Protein AF-A0A0Q3WR61-F1 (afdb_monomer_lite)

Foldseek 3Di:
DQLVVLLVQLVVLLVVLVVLVCCLPPPQDPDPVRPNDDPPVNVVSSVVSNVSSVVSNVVSVVVVVVVVD

Sequence (69 aa):
MQAKALIILGSALILFALGCSYYTFFVPKVGPIGDGKIAPTTYIILICAIINGILAIIRGILILKREKA

Structure (mmCIF, N/CA/C/O backbone):
data_AF-A0A0Q3WR61-F1
#
_entry.id   AF-A0A0Q3WR61-F1
#
loop_
_atom_site.group_PDB
_atom_site.id
_atom_site.type_symbol
_atom_site.label_atom_id
_atom_site.label_alt_id
_atom_site.label_comp_id
_atom_site.label_asym_id
_atom_site.label_entity_id
_atom_site.label_seq_id
_atom_site.pdbx_PDB_ins_code
_atom_site.Cartn_x
_atom_site.Cartn_y
_atom_site.Cartn_z
_atom_site.occupancy
_atom_site.B_iso_or_equiv
_atom_site.auth_seq_id
_atom_site.auth_comp_id
_atom_site.auth_asym_id
_atom_site.auth_atom_id
_atom_site.pdbx_PDB_model_num
ATOM 1 N N . MET A 1 1 ? -19.521 0.237 10.965 1.00 61.91 1 MET A N 1
ATOM 2 C CA . MET A 1 1 ? -19.143 -0.219 9.593 1.00 61.91 1 MET A CA 1
ATOM 3 C C . MET A 1 1 ? -17.951 0.542 9.012 1.00 61.91 1 MET A C 1
ATOM 5 O O . MET A 1 1 ? -17.087 -0.085 8.409 1.00 61.91 1 MET A O 1
ATOM 9 N N . GLN A 1 2 ? -17.856 1.856 9.231 1.00 76.12 2 GLN A N 1
ATOM 10 C CA . GLN A 1 2 ? -16.787 2.709 8.692 1.00 76.12 2 GLN A CA 1
ATOM 11 C C . GLN A 1 2 ? -15.367 2.283 9.115 1.00 76.12 2 GLN A C 1
ATOM 13 O O . GLN A 1 2 ? -14.451 2.297 8.299 1.00 76.12 2 GLN A O 1
ATOM 18 N N . ALA A 1 3 ? -15.184 1.827 10.358 1.00 83.06 3 ALA A N 1
ATOM 19 C CA . ALA A 1 3 ? -13.871 1.426 10.866 1.00 83.06 3 ALA A CA 1
ATOM 20 C C . ALA A 1 3 ? -13.292 0.185 10.159 1.00 83.06 3 ALA A C 1
ATOM 22 O O . ALA A 1 3 ? -12.116 0.154 9.808 1.00 83.06 3 ALA A O 1
ATOM 23 N N . LYS A 1 4 ? -14.137 -0.819 9.884 1.00 83.06 4 LYS A N 1
ATOM 24 C CA . LYS A 1 4 ? -13.746 -2.023 9.131 1.00 83.06 4 LYS A CA 1
ATOM 25 C C . LYS A 1 4 ? -13.401 -1.681 7.677 1.00 83.06 4 LYS A C 1
ATOM 27 O O . LYS A 1 4 ? -12.417 -2.195 7.156 1.00 83.06 4 LYS A O 1
ATOM 32 N N . ALA A 1 5 ? -14.168 -0.779 7.059 1.00 86.38 5 ALA A N 1
ATOM 33 C CA . ALA A 1 5 ? -13.905 -0.303 5.702 1.00 86.38 5 ALA A CA 1
ATOM 34 C C . ALA A 1 5 ? -12.547 0.412 5.596 1.00 86.38 5 ALA A C 1
ATOM 36 O O . ALA A 1 5 ? -11.801 0.136 4.666 1.00 86.38 5 ALA A O 1
ATOM 37 N N . LEU A 1 6 ? -12.190 1.255 6.574 1.00 89.12 6 LEU A N 1
ATOM 38 C CA . LEU A 1 6 ? -10.886 1.933 6.641 1.00 89.12 6 LEU A CA 1
ATOM 39 C C . LEU A 1 6 ? -9.707 0.956 6.721 1.00 89.12 6 LEU A C 1
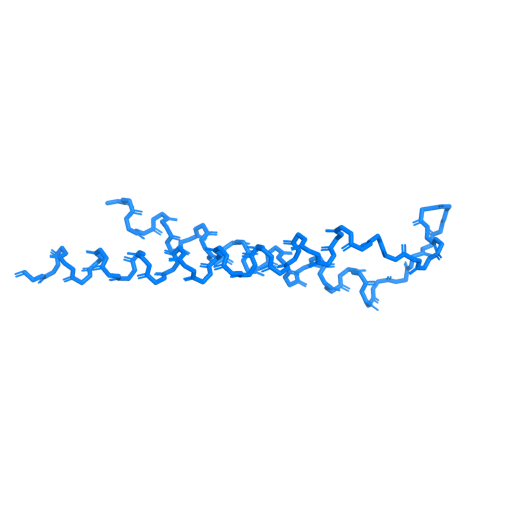ATOM 41 O O . LEU A 1 6 ? -8.700 1.157 6.047 1.00 89.12 6 LEU A O 1
ATOM 45 N N . ILE A 1 7 ? -9.842 -0.113 7.512 1.00 90.81 7 ILE A N 1
ATOM 46 C CA . ILE A 1 7 ? -8.801 -1.143 7.623 1.00 90.81 7 ILE A CA 1
ATOM 47 C C . ILE A 1 7 ? -8.651 -1.886 6.293 1.00 90.81 7 ILE A C 1
ATOM 49 O O . ILE A 1 7 ? -7.538 -2.006 5.795 1.00 90.81 7 ILE A O 1
ATOM 53 N N . ILE A 1 8 ? -9.761 -2.323 5.686 1.00 93.06 8 ILE A N 1
ATOM 54 C CA . ILE A 1 8 ? -9.737 -3.048 4.406 1.00 93.06 8 ILE A CA 1
ATOM 55 C C . ILE A 1 8 ? -9.141 -2.179 3.290 1.00 93.06 8 ILE A C 1
ATOM 57 O O . ILE A 1 8 ? -8.255 -2.637 2.573 1.00 93.06 8 ILE A O 1
ATOM 61 N N . LEU A 1 9 ? -9.573 -0.919 3.167 1.00 91.88 9 LEU A N 1
ATOM 62 C CA . LEU A 1 9 ? -9.033 0.031 2.187 1.00 91.88 9 LEU A CA 1
ATOM 63 C C . LEU A 1 9 ? -7.541 0.292 2.403 1.00 91.88 9 LEU A C 1
ATOM 65 O O . LEU A 1 9 ? -6.777 0.301 1.440 1.00 91.88 9 LEU A O 1
ATOM 69 N N . GLY A 1 10 ? -7.115 0.472 3.654 1.00 90.75 10 GLY A N 1
ATOM 70 C CA . GLY A 1 10 ? -5.708 0.695 3.964 1.00 90.75 10 GLY A CA 1
ATOM 71 C C . GLY A 1 10 ? -4.834 -0.516 3.635 1.00 90.75 10 GLY A C 1
ATOM 72 O O . GLY A 1 10 ? -3.772 -0.363 3.034 1.00 90.75 10 GLY A O 1
ATOM 73 N N . SER A 1 11 ? -5.304 -1.730 3.934 1.00 92.12 11 SER A N 1
ATOM 74 C CA . SER A 1 11 ? -4.616 -2.968 3.548 1.00 92.12 11 SER A CA 1
ATOM 75 C C . SER A 1 11 ? -4.579 -3.165 2.030 1.00 92.12 11 SER A C 1
ATOM 77 O O . SER A 1 11 ? -3.544 -3.566 1.500 1.00 92.12 11 SER A O 1
ATOM 79 N N . ALA A 1 12 ? -5.663 -2.839 1.317 1.00 92.75 12 ALA A N 1
ATOM 80 C CA . ALA A 1 12 ? -5.717 -2.912 -0.142 1.00 92.75 12 ALA A CA 1
ATOM 81 C C . ALA A 1 12 ? -4.724 -1.944 -0.809 1.00 92.75 12 ALA A C 1
ATOM 83 O O . ALA A 1 12 ? -4.046 -2.329 -1.758 1.00 92.75 12 ALA A O 1
ATOM 84 N N . LEU A 1 13 ? -4.577 -0.723 -0.282 1.00 91.62 13 LEU A N 1
ATOM 85 C CA . LEU A 1 13 ? -3.593 0.255 -0.763 1.00 91.62 13 LEU A CA 1
ATOM 86 C C . LEU A 1 13 ? -2.148 -0.228 -0.583 1.00 91.62 13 LEU A C 1
ATOM 88 O O . LEU A 1 13 ? -1.325 -0.050 -1.480 1.00 91.62 13 LEU A O 1
ATOM 92 N N . ILE A 1 14 ? -1.840 -0.876 0.544 1.00 92.38 14 ILE A N 1
ATOM 93 C CA . ILE A 1 14 ? -0.508 -1.446 0.794 1.00 92.38 14 ILE A CA 1
ATOM 94 C C . ILE A 1 14 ? -0.240 -2.629 -0.145 1.00 92.38 14 ILE A C 1
ATOM 96 O O . ILE A 1 14 ? 0.827 -2.696 -0.754 1.00 92.38 14 ILE A O 1
ATOM 100 N N . LEU A 1 15 ? -1.207 -3.538 -0.313 1.00 92.62 15 LEU A N 1
ATOM 101 C CA . LEU A 1 15 ? -1.105 -4.659 -1.257 1.00 92.62 15 LEU A CA 1
ATOM 102 C C . LEU A 1 15 ? -0.919 -4.179 -2.698 1.00 92.62 15 LEU A C 1
ATOM 104 O O . LEU A 1 15 ? -0.086 -4.720 -3.421 1.00 92.62 15 LEU A O 1
ATOM 108 N N . PHE A 1 16 ? -1.644 -3.134 -3.098 1.00 89.62 16 PHE A N 1
ATOM 109 C CA . PHE A 1 16 ? -1.480 -2.498 -4.399 1.00 89.62 16 PHE A CA 1
ATOM 110 C C . PHE A 1 16 ? -0.068 -1.928 -4.575 1.00 89.62 16 PHE A C 1
ATOM 112 O O . PHE A 1 16 ? 0.583 -2.206 -5.581 1.00 89.62 16 PHE A O 1
ATOM 119 N N . ALA A 1 17 ? 0.453 -1.205 -3.579 1.00 90.75 17 ALA A N 1
ATOM 120 C CA . ALA A 1 17 ? 1.811 -0.668 -3.630 1.00 90.75 17 ALA A CA 1
ATOM 121 C C . ALA A 1 17 ? 2.878 -1.777 -3.733 1.00 90.75 17 ALA A C 1
ATOM 123 O O . ALA A 1 17 ? 3.825 -1.662 -4.517 1.00 90.75 17 ALA A O 1
ATOM 124 N N . LEU A 1 18 ? 2.709 -2.880 -2.998 1.00 89.62 18 LEU A N 1
ATOM 125 C CA . LEU A 1 18 ? 3.590 -4.049 -3.079 1.00 89.62 18 LEU A CA 1
ATOM 126 C C . LEU A 1 18 ? 3.514 -4.727 -4.451 1.00 89.62 18 LEU A C 1
ATOM 128 O O . LEU A 1 18 ? 4.552 -5.036 -5.030 1.00 89.62 18 LEU A O 1
ATOM 132 N N . GLY A 1 19 ? 2.310 -4.903 -5.002 1.00 88.00 19 GLY A N 1
ATOM 133 C CA . GLY A 1 19 ? 2.099 -5.480 -6.331 1.00 88.00 19 GLY A CA 1
ATOM 134 C C . GLY A 1 19 ? 2.720 -4.631 -7.442 1.00 88.00 19 GLY A C 1
ATOM 135 O O . GLY A 1 19 ? 3.445 -5.151 -8.290 1.00 88.00 19 GLY A O 1
ATOM 136 N N . CYS A 1 20 ? 2.524 -3.311 -7.396 1.00 85.94 20 CYS A N 1
ATOM 137 C CA . CYS A 1 20 ? 3.162 -2.382 -8.325 1.00 85.94 20 CYS A CA 1
ATOM 138 C C . CYS A 1 20 ? 4.689 -2.398 -8.193 1.00 85.94 20 CYS A C 1
ATOM 140 O O . CYS A 1 20 ? 5.379 -2.389 -9.211 1.00 85.94 20 CYS A O 1
ATOM 142 N N . SER A 1 21 ? 5.227 -2.469 -6.973 1.00 86.38 21 SER A N 1
ATOM 143 C CA . SER A 1 21 ? 6.673 -2.596 -6.749 1.00 86.38 21 SER A CA 1
ATOM 144 C C . SER A 1 21 ? 7.202 -3.915 -7.318 1.00 86.38 21 SER A C 1
ATOM 146 O O . SER A 1 21 ? 8.194 -3.918 -8.042 1.00 86.38 21 SER A O 1
ATOM 148 N N . TYR A 1 22 ? 6.505 -5.029 -7.084 1.00 86.31 22 TYR A N 1
ATOM 149 C CA . TYR A 1 22 ? 6.891 -6.331 -7.619 1.00 86.31 22 TYR A CA 1
ATOM 150 C C . TYR A 1 22 ? 6.936 -6.326 -9.150 1.00 86.31 22 TYR A C 1
ATOM 152 O O . TYR A 1 22 ? 7.952 -6.681 -9.745 1.00 86.31 22 TYR A O 1
ATOM 160 N N . TYR A 1 23 ? 5.870 -5.837 -9.788 1.00 82.88 23 TYR A N 1
ATOM 161 C CA . TYR A 1 23 ? 5.810 -5.690 -11.242 1.00 82.88 23 TYR A CA 1
ATOM 162 C C . TYR A 1 23 ? 6.936 -4.796 -11.775 1.00 82.88 23 TYR A C 1
ATOM 164 O O . TYR A 1 23 ? 7.521 -5.044 -12.824 1.00 82.88 23 TYR A O 1
ATOM 172 N N . THR A 1 24 ? 7.274 -3.758 -11.019 1.00 79.44 24 THR A N 1
ATOM 173 C CA . THR A 1 24 ? 8.277 -2.776 -11.407 1.00 79.44 24 THR A CA 1
ATOM 174 C C . THR A 1 24 ? 9.710 -3.322 -11.381 1.00 79.44 24 THR A C 1
ATOM 176 O O . THR A 1 24 ? 10.496 -2.959 -12.264 1.00 79.44 24 THR A O 1
ATOM 179 N N . PHE A 1 25 ? 10.047 -4.165 -10.395 1.00 79.69 25 PHE A N 1
ATOM 180 C CA . PHE A 1 25 ? 11.408 -4.671 -10.165 1.00 79.69 25 PHE A CA 1
ATOM 181 C C . PHE A 1 25 ? 11.657 -6.087 -10.693 1.00 79.69 25 PHE A C 1
ATOM 183 O O . PHE A 1 25 ? 12.777 -6.383 -11.099 1.00 79.69 25 PHE A O 1
ATOM 190 N N . PHE A 1 26 ? 10.647 -6.961 -10.680 1.00 80.44 26 PHE A N 1
ATOM 191 C CA . PHE A 1 26 ? 10.830 -8.394 -10.935 1.00 80.44 26 PHE A CA 1
ATOM 192 C C . PHE A 1 26 ? 10.227 -8.874 -12.255 1.00 80.44 26 PHE A C 1
ATOM 194 O O . PHE A 1 26 ? 10.620 -9.934 -12.739 1.00 80.44 26 PHE A O 1
ATOM 201 N N . VAL A 1 27 ? 9.294 -8.127 -12.856 1.00 79.19 27 VAL A N 1
ATOM 202 C CA . VAL A 1 27 ? 8.698 -8.523 -14.138 1.00 79.19 27 VAL A CA 1
ATOM 203 C C . VAL A 1 27 ? 9.525 -7.938 -15.288 1.00 79.19 27 VAL A C 1
ATOM 205 O O . VAL A 1 27 ? 9.671 -6.714 -15.377 1.00 79.19 27 VAL A O 1
ATOM 208 N N . PRO A 1 28 ? 10.084 -8.781 -16.178 1.00 73.12 28 PRO A N 1
ATOM 209 C CA . PRO A 1 28 ? 10.838 -8.306 -17.327 1.00 73.12 28 PRO A CA 1
ATOM 210 C C . PRO A 1 28 ? 9.920 -7.500 -18.247 1.00 73.12 28 PRO A C 1
ATOM 212 O O . PRO A 1 28 ? 8.855 -7.956 -18.664 1.00 73.12 28 PRO A O 1
ATOM 215 N N . LYS A 1 29 ? 10.337 -6.273 -18.557 1.00 70.56 29 LYS A N 1
ATOM 216 C CA . LYS A 1 29 ? 9.571 -5.353 -19.397 1.00 70.56 29 LYS A CA 1
ATOM 217 C C . LYS A 1 29 ? 9.891 -5.668 -20.855 1.00 70.56 29 LYS A C 1
ATOM 219 O O . LYS A 1 29 ? 10.899 -5.213 -21.381 1.00 70.56 29 LYS A O 1
ATOM 224 N N . VAL A 1 30 ? 9.063 -6.494 -21.487 1.00 60.34 30 VAL A N 1
ATOM 225 C CA . VAL A 1 30 ? 9.226 -6.871 -22.898 1.00 60.34 30 VAL A CA 1
ATOM 226 C C . VAL A 1 30 ? 8.327 -5.966 -23.748 1.00 60.34 30 VAL A C 1
ATOM 228 O O . VAL A 1 30 ? 7.107 -6.021 -23.618 1.00 60.34 30 VAL A O 1
ATOM 231 N N . GLY A 1 31 ? 8.912 -5.102 -24.585 1.00 64.25 31 GLY A N 1
ATOM 232 C CA . GLY A 1 31 ? 8.182 -4.216 -25.510 1.00 64.25 31 GLY A CA 1
ATOM 233 C C . GLY A 1 31 ? 8.515 -2.716 -25.380 1.00 64.25 31 GLY A C 1
ATOM 234 O O . GLY A 1 31 ? 9.290 -2.333 -24.507 1.00 64.25 31 GLY A O 1
ATOM 235 N N . PRO A 1 32 ? 7.918 -1.843 -26.221 1.00 57.00 32 PRO A N 1
ATOM 236 C CA . PRO A 1 32 ? 8.246 -0.406 -26.325 1.00 57.00 32 PRO A CA 1
ATOM 237 C C . PRO A 1 32 ? 7.878 0.432 -25.086 1.00 57.00 32 PRO A C 1
ATOM 239 O O . PRO A 1 32 ? 8.283 1.580 -24.965 1.00 57.00 32 PRO A O 1
ATOM 242 N N . ILE A 1 33 ? 7.120 -0.143 -24.149 1.00 57.25 33 ILE A N 1
ATOM 243 C CA . ILE A 1 33 ? 6.776 0.449 -22.842 1.00 57.25 33 ILE A CA 1
ATOM 244 C C . ILE A 1 33 ? 7.879 0.130 -21.798 1.00 57.25 33 ILE A C 1
ATOM 246 O O . ILE A 1 33 ? 7.833 0.555 -20.645 1.00 57.25 33 ILE A O 1
ATOM 250 N N . GLY A 1 34 ? 8.898 -0.634 -22.202 1.00 54.72 34 GLY A N 1
ATOM 251 C CA . GLY A 1 34 ? 9.913 -1.246 -21.358 1.00 54.72 34 GLY A CA 1
ATOM 252 C C . GLY A 1 34 ? 11.296 -0.616 -21.424 1.00 54.72 34 GLY A C 1
ATOM 253 O O . GLY A 1 34 ? 12.266 -1.341 -21.240 1.00 54.72 34 GLY A O 1
ATOM 254 N N . ASP A 1 35 ? 11.416 0.704 -21.579 1.00 55.69 35 ASP A N 1
ATOM 255 C CA . ASP A 1 35 ? 12.705 1.432 -21.547 1.00 55.69 35 ASP A CA 1
ATOM 256 C C . ASP A 1 35 ? 13.474 1.322 -20.205 1.00 55.69 35 ASP A C 1
ATOM 258 O O . ASP A 1 35 ? 14.425 2.057 -19.938 1.00 55.69 35 ASP A O 1
ATOM 262 N N . GLY A 1 36 ? 13.055 0.427 -19.302 1.00 58.97 36 GLY A N 1
ATOM 263 C CA . GLY A 1 36 ? 13.672 0.156 -18.003 1.00 58.97 36 GLY A CA 1
ATOM 264 C C . GLY A 1 36 ? 13.477 1.276 -16.980 1.00 58.97 36 GLY A C 1
ATOM 265 O O . GLY A 1 36 ? 13.462 1.011 -15.778 1.00 58.97 36 GLY A O 1
ATOM 266 N N . LYS A 1 37 ? 13.251 2.509 -17.438 1.00 66.12 37 LYS A N 1
ATOM 267 C CA . LYS A 1 37 ? 13.139 3.709 -16.617 1.00 66.12 37 LYS A CA 1
ATOM 268 C C . LYS A 1 37 ? 11.746 3.827 -16.017 1.00 66.12 37 LYS A C 1
ATOM 270 O O . LYS A 1 37 ? 10.748 4.023 -16.701 1.00 66.12 37 LYS A O 1
ATOM 275 N N . ILE A 1 38 ? 11.697 3.699 -14.700 1.00 72.56 38 ILE A N 1
ATOM 276 C CA . ILE A 1 38 ? 10.499 3.929 -13.900 1.00 72.56 38 ILE A CA 1
ATOM 277 C C . ILE A 1 38 ? 10.372 5.434 -13.709 1.00 72.56 38 ILE A C 1
ATOM 279 O O . ILE A 1 38 ? 11.340 6.082 -13.305 1.00 72.56 38 ILE A O 1
ATOM 283 N N . ALA A 1 39 ? 9.199 5.994 -13.999 1.00 79.19 39 ALA A N 1
ATOM 284 C CA . ALA A 1 39 ? 8.975 7.416 -13.802 1.00 79.19 39 ALA A CA 1
ATOM 285 C C . ALA A 1 39 ? 9.167 7.776 -12.312 1.00 79.19 39 ALA A C 1
ATOM 287 O O . ALA A 1 39 ? 8.657 7.062 -11.443 1.00 79.19 39 ALA A O 1
ATOM 288 N N . PRO A 1 40 ? 9.847 8.890 -11.980 1.00 78.25 40 PRO A N 1
ATOM 289 C CA . PRO A 1 40 ? 9.994 9.348 -10.595 1.00 78.25 40 PRO A CA 1
ATOM 290 C C . PRO A 1 40 ? 8.648 9.478 -9.869 1.00 78.25 40 PRO A C 1
ATOM 292 O O . PRO A 1 40 ? 8.532 9.184 -8.681 1.00 78.25 40 PRO A O 1
ATOM 295 N N . THR A 1 41 ? 7.604 9.851 -10.614 1.00 80.94 41 THR A N 1
ATOM 296 C CA . THR A 1 41 ? 6.222 9.947 -10.137 1.00 80.94 41 THR A CA 1
ATOM 297 C C . THR A 1 41 ? 5.682 8.619 -9.611 1.00 80.94 41 THR A C 1
ATOM 299 O O . THR A 1 41 ? 4.946 8.619 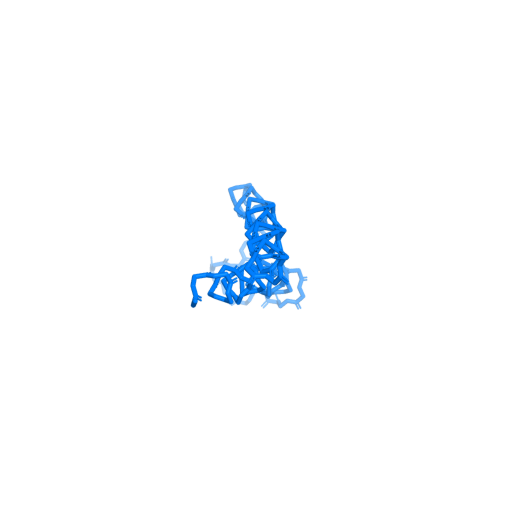-8.629 1.00 80.94 41 THR A O 1
ATOM 302 N N . THR A 1 42 ? 6.082 7.480 -10.183 1.00 83.00 42 THR A N 1
ATOM 303 C CA . THR A 1 42 ? 5.673 6.150 -9.712 1.00 83.00 42 THR A CA 1
ATOM 304 C C . THR A 1 42 ? 6.186 5.879 -8.299 1.00 83.00 42 THR A C 1
ATOM 306 O O . THR A 1 42 ? 5.425 5.397 -7.465 1.00 83.00 42 THR A O 1
ATOM 309 N N . TYR A 1 43 ? 7.431 6.248 -7.985 1.00 83.69 43 TYR A N 1
ATOM 310 C CA . TYR A 1 43 ? 7.978 6.088 -6.632 1.00 83.69 43 TYR A CA 1
ATOM 311 C C . TYR A 1 43 ? 7.236 6.947 -5.605 1.00 83.69 43 TYR A C 1
ATOM 313 O O . TYR A 1 43 ? 6.921 6.471 -4.516 1.00 83.69 43 TYR A O 1
ATOM 321 N N . ILE A 1 44 ? 6.905 8.189 -5.968 1.00 88.31 44 ILE A N 1
ATOM 322 C CA . ILE A 1 44 ? 6.131 9.093 -5.108 1.00 88.31 44 ILE A CA 1
ATOM 323 C C . ILE A 1 44 ? 4.748 8.494 -4.828 1.00 88.31 44 ILE A C 1
ATOM 325 O O . ILE A 1 44 ? 4.332 8.425 -3.674 1.00 88.31 44 ILE A O 1
ATOM 329 N N . ILE A 1 45 ? 4.064 7.990 -5.861 1.00 87.94 45 ILE A N 1
ATOM 330 C CA . ILE A 1 45 ? 2.748 7.349 -5.725 1.00 87.94 45 ILE A CA 1
ATOM 331 C C . ILE A 1 45 ? 2.824 6.126 -4.803 1.00 87.94 45 ILE A C 1
ATOM 333 O O . ILE A 1 45 ? 1.969 5.974 -3.932 1.00 87.94 45 ILE A O 1
ATOM 337 N N . LEU A 1 46 ? 3.851 5.283 -4.950 1.00 89.44 46 LEU A N 1
ATOM 338 C CA . LEU A 1 46 ? 4.055 4.108 -4.096 1.00 89.44 46 LEU A CA 1
ATOM 339 C C . LEU A 1 46 ? 4.233 4.496 -2.624 1.00 89.44 46 LEU A C 1
ATOM 341 O O . LEU A 1 46 ? 3.562 3.939 -1.754 1.00 89.44 46 LEU A O 1
ATOM 345 N N . ILE A 1 47 ? 5.086 5.485 -2.343 1.00 90.94 47 ILE A N 1
ATOM 346 C CA . ILE A 1 47 ? 5.316 5.987 -0.982 1.00 90.94 47 ILE A CA 1
ATOM 347 C C . ILE A 1 47 ? 4.018 6.567 -0.402 1.00 90.94 47 ILE A C 1
ATOM 349 O O . ILE A 1 47 ? 3.629 6.220 0.714 1.00 90.94 47 ILE A O 1
ATOM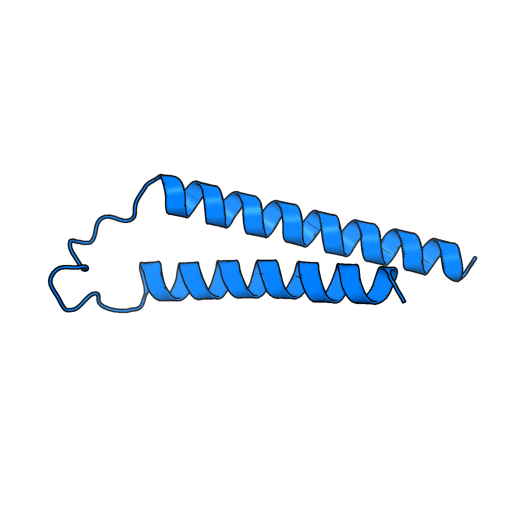 353 N N . CYS A 1 48 ? 3.304 7.396 -1.167 1.00 93.00 48 CYS A N 1
ATOM 354 C CA . CYS A 1 48 ? 2.030 7.973 -0.742 1.00 93.00 48 CYS A CA 1
ATOM 355 C C . CYS A 1 48 ? 0.962 6.903 -0.474 1.00 93.00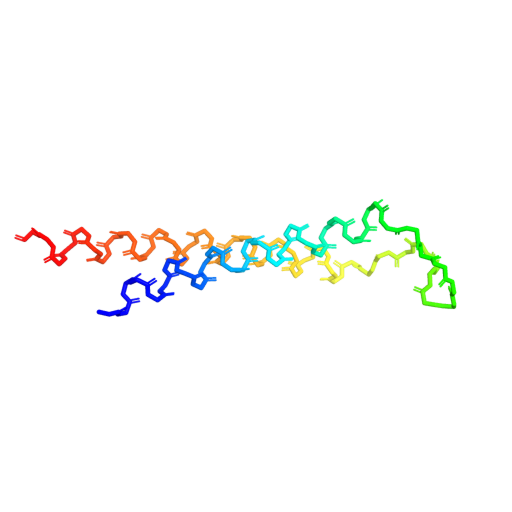 48 CYS A C 1
ATOM 357 O O . CYS A 1 48 ? 0.203 7.037 0.486 1.00 93.00 48 CYS A O 1
ATOM 359 N N . ALA A 1 49 ? 0.897 5.842 -1.284 1.00 91.69 49 ALA A N 1
ATOM 360 C CA . ALA A 1 49 ? -0.039 4.737 -1.092 1.00 91.69 49 ALA A CA 1
ATOM 361 C C . ALA A 1 49 ? 0.252 3.962 0.203 1.00 91.69 49 ALA A C 1
ATOM 363 O O . ALA A 1 49 ? -0.675 3.676 0.960 1.00 91.69 49 ALA A O 1
ATOM 364 N N . ILE A 1 50 ? 1.529 3.693 0.503 1.00 93.19 50 ILE A N 1
ATOM 365 C CA . ILE A 1 50 ? 1.944 3.031 1.749 1.00 93.19 50 ILE A CA 1
ATOM 366 C C . ILE A 1 50 ? 1.600 3.901 2.963 1.00 93.19 50 ILE A C 1
ATOM 368 O O . ILE A 1 50 ? 0.962 3.418 3.898 1.00 93.19 50 ILE A O 1
ATOM 372 N N . ILE A 1 51 ? 1.963 5.189 2.941 1.00 95.44 51 ILE A N 1
ATOM 373 C CA . ILE A 1 51 ? 1.693 6.117 4.051 1.00 95.44 51 ILE A CA 1
ATOM 374 C C . ILE A 1 51 ? 0.184 6.237 4.296 1.00 95.44 51 ILE A C 1
ATOM 376 O O . ILE A 1 51 ? -0.272 6.058 5.427 1.00 95.44 51 ILE A O 1
ATOM 380 N N . ASN A 1 52 ? -0.610 6.481 3.248 1.00 94.12 52 ASN A N 1
ATOM 381 C CA . ASN A 1 52 ? -2.065 6.574 3.378 1.00 94.12 52 ASN A CA 1
ATOM 382 C C . ASN A 1 52 ? -2.689 5.257 3.847 1.00 94.12 52 ASN A C 1
ATOM 384 O O . ASN A 1 52 ? -3.603 5.278 4.672 1.00 94.12 52 ASN A O 1
ATOM 388 N N . GLY A 1 53 ? -2.184 4.117 3.370 1.00 92.94 53 GLY A N 1
ATOM 389 C CA . GLY A 1 53 ? -2.641 2.802 3.805 1.00 92.94 53 GLY A CA 1
ATOM 390 C C . GLY A 1 53 ? -2.426 2.577 5.302 1.00 92.94 53 GLY A C 1
ATOM 391 O O . GLY A 1 53 ? -3.358 2.192 6.009 1.00 92.94 53 GLY A O 1
ATOM 392 N N . ILE A 1 54 ? -1.234 2.904 5.811 1.00 94.31 54 ILE A N 1
ATOM 393 C CA . ILE A 1 54 ? -0.907 2.811 7.242 1.00 94.31 54 ILE A CA 1
ATOM 394 C C . ILE A 1 54 ? -1.806 3.740 8.068 1.00 94.31 54 ILE A C 1
ATOM 396 O O . ILE A 1 54 ? -2.393 3.306 9.062 1.00 94.31 54 ILE A O 1
ATOM 400 N N . LEU A 1 55 ? -1.968 4.999 7.649 1.00 94.56 55 LEU A N 1
ATOM 401 C CA . LEU A 1 55 ? -2.819 5.966 8.351 1.00 94.56 55 LEU A CA 1
ATOM 402 C C . LEU A 1 55 ? -4.287 5.519 8.400 1.00 94.56 55 LEU A C 1
ATOM 404 O O . LEU A 1 55 ? -4.935 5.650 9.441 1.00 94.56 55 LEU A O 1
ATOM 408 N N . ALA A 1 56 ? -4.808 4.954 7.307 1.00 92.81 56 ALA A N 1
ATOM 409 C CA . ALA A 1 56 ? -6.167 4.424 7.247 1.00 92.81 56 ALA A CA 1
ATOM 410 C C . ALA A 1 56 ? -6.364 3.239 8.206 1.00 92.81 56 ALA A C 1
ATOM 412 O O . ALA A 1 56 ? -7.353 3.209 8.942 1.00 92.81 56 ALA A O 1
ATOM 413 N N . ILE A 1 57 ? -5.398 2.314 8.272 1.00 93.19 57 ILE A N 1
ATOM 414 C CA . ILE A 1 57 ? -5.426 1.183 9.210 1.00 93.19 57 ILE A CA 1
ATOM 415 C C . ILE A 1 57 ? -5.396 1.680 10.659 1.00 93.19 57 ILE A C 1
ATOM 417 O O . ILE A 1 57 ? -6.253 1.285 11.451 1.00 93.19 57 ILE A O 1
ATOM 421 N N . ILE A 1 58 ? -4.467 2.578 11.010 1.00 94.12 58 ILE A N 1
ATOM 422 C CA . ILE A 1 58 ? -4.361 3.140 12.368 1.00 94.12 58 ILE A CA 1
ATOM 423 C C . ILE A 1 58 ? -5.674 3.820 12.763 1.00 94.12 58 ILE A C 1
ATOM 425 O O . ILE A 1 58 ? -6.219 3.546 13.834 1.00 94.12 58 ILE A O 1
ATOM 429 N N . ARG A 1 59 ? -6.224 4.668 11.886 1.00 92.12 59 ARG A N 1
ATOM 430 C CA . ARG A 1 59 ? -7.493 5.359 12.136 1.00 92.12 59 ARG A CA 1
ATOM 431 C C . ARG A 1 59 ? -8.646 4.373 12.312 1.00 92.12 59 ARG A C 1
ATOM 433 O O . ARG A 1 59 ? -9.445 4.541 13.230 1.00 92.12 59 ARG A O 1
ATOM 440 N N . GLY A 1 60 ? -8.713 3.328 11.488 1.00 91.56 60 GLY A N 1
ATOM 441 C CA . GLY A 1 60 ? -9.704 2.262 11.621 1.00 91.56 60 GLY A CA 1
ATOM 442 C C . GLY A 1 60 ? -9.602 1.519 12.958 1.00 91.56 60 GLY A C 1
ATOM 443 O O . GLY A 1 60 ? -10.616 1.319 13.626 1.00 91.56 60 GLY A O 1
ATOM 444 N N . ILE A 1 61 ? -8.386 1.189 13.408 1.00 92.06 61 ILE A N 1
ATOM 445 C CA . ILE A 1 61 ? -8.146 0.545 14.711 1.00 92.06 61 ILE A CA 1
ATOM 446 C C . ILE A 1 61 ? -8.562 1.463 15.868 1.00 92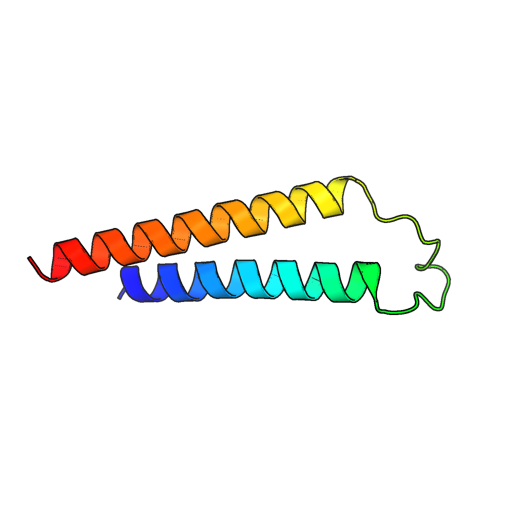.06 61 ILE A C 1
ATOM 448 O O . ILE A 1 61 ? -9.202 1.002 16.812 1.00 92.06 61 ILE A O 1
ATOM 452 N N . LEU A 1 62 ? -8.234 2.758 15.808 1.00 92.06 62 LEU A N 1
ATOM 453 C CA . LEU A 1 62 ? -8.610 3.725 16.844 1.00 92.06 62 LEU A CA 1
ATOM 454 C C . LEU A 1 62 ? -10.131 3.866 16.977 1.00 92.06 62 LEU A C 1
ATOM 456 O O . LEU A 1 62 ? -10.641 3.912 18.096 1.00 92.06 62 LEU A O 1
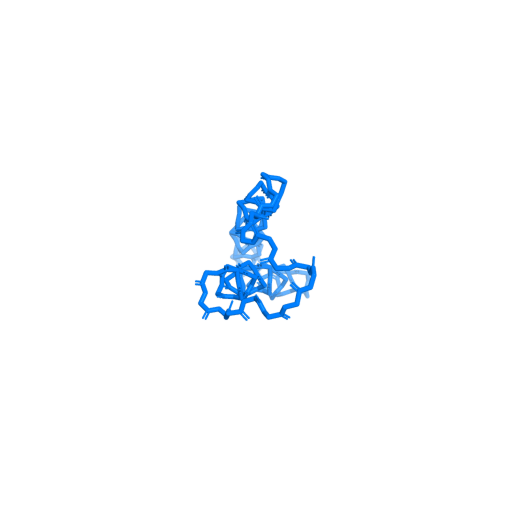ATOM 460 N N . ILE A 1 63 ? -10.859 3.895 15.857 1.00 91.12 63 ILE A N 1
ATOM 461 C CA . ILE A 1 63 ? -12.327 3.949 15.872 1.00 91.12 63 ILE A CA 1
ATOM 462 C C . ILE A 1 63 ? -12.900 2.656 16.464 1.00 91.12 63 ILE A C 1
ATOM 464 O O . ILE A 1 63 ? -13.751 2.733 17.343 1.00 91.12 63 ILE A O 1
ATOM 468 N N . LEU A 1 64 ? -12.388 1.480 16.076 1.00 89.62 64 LEU A N 1
ATOM 469 C CA . LEU A 1 64 ? -12.821 0.205 16.669 1.00 89.62 64 LEU A CA 1
ATOM 470 C C . LEU A 1 64 ? -12.584 0.144 18.182 1.00 89.62 64 LEU A C 1
ATOM 472 O O . LEU A 1 64 ? -13.388 -0.443 18.900 1.00 89.62 64 LEU A O 1
ATOM 476 N N . LYS A 1 65 ? -11.479 0.721 18.672 1.00 87.38 65 LYS A N 1
ATOM 477 C CA . LYS A 1 65 ? -11.213 0.812 20.114 1.00 87.38 65 LYS A CA 1
ATOM 478 C C . LYS A 1 65 ? -12.206 1.735 20.820 1.00 87.38 65 LYS A C 1
ATOM 480 O O . LYS A 1 65 ? -12.632 1.399 21.914 1.00 87.38 65 LYS A O 1
ATOM 485 N N . ARG A 1 66 ? -12.590 2.856 20.197 1.00 86.69 66 ARG A N 1
ATOM 486 C CA . ARG A 1 66 ? -13.604 3.779 20.736 1.00 86.69 66 ARG A CA 1
ATOM 487 C C . ARG A 1 66 ? -15.010 3.187 20.749 1.00 86.69 66 ARG A C 1
ATOM 489 O O . ARG A 1 66 ? -15.736 3.447 21.685 1.00 86.69 66 ARG A O 1
ATOM 496 N N . GLU A 1 67 ? -15.387 2.401 19.742 1.00 79.25 67 GLU A N 1
ATOM 497 C CA . GLU A 1 67 ? -16.704 1.739 19.694 1.00 79.25 67 GLU A CA 1
ATOM 498 C C . GLU A 1 67 ? -16.845 0.598 20.723 1.00 79.25 67 GLU A C 1
ATOM 500 O O . GLU A 1 67 ? -17.955 0.142 20.979 1.00 79.25 67 GLU A O 1
ATOM 505 N N . LYS A 1 68 ? -15.728 0.099 21.274 1.00 65.38 68 LYS A N 1
ATOM 506 C CA . LYS A 1 68 ? -15.697 -0.985 22.272 1.00 65.38 68 LYS A CA 1
ATOM 507 C C . LYS A 1 68 ? -15.579 -0.507 23.724 1.00 65.38 68 LYS A C 1
ATOM 509 O O . LYS A 1 68 ? -15.693 -1.349 24.612 1.00 65.38 68 LYS A O 1
ATOM 514 N N . ALA A 1 69 ? -15.265 0.768 23.942 1.00 56.47 69 ALA A N 1
ATOM 515 C CA . ALA A 1 69 ? -15.169 1.393 25.260 1.00 56.47 69 ALA A CA 1
ATOM 516 C C . ALA A 1 69 ? -16.515 2.020 25.632 1.00 56.47 69 ALA A C 1
ATOM 518 O O . ALA A 1 69 ? -16.860 1.961 26.829 1.00 56.47 69 ALA A O 1
#

Organism: NCBI:txid157838

pLDDT: mean 83.06, std 11.69, range [54.72, 95.44]

Radius of gyration: 16.13 Å; chains: 1; bounding box: 33×18×52 Å

Secondary structure (DSSP, 8-state):
-HHHHHHHHHHHHHHHHHHHHHHHHHS---STT-SS---HHHHHHHHHHHHHHHHHHHHHHHHHHHHT-